Protein AF-A0A820FSY7-F1 (afdb_monomer_lite)

Radius of gyration: 20.5 Å; chains: 1; bounding box: 56×50×50 Å

Sequence (145 aa):
VATADDREKLYRNCVPQKKPSSCPLDPNHTHFILLDDKCGENDETWKQYGYPVRADLTIQLRAEIEQEARCSSHYRQNYKIPIIQILIEGGPSSLLTVVEAVMHETPVVVIEGTGRAANFIPQVYKALYGNQKTYVPPGDNNADL

pLDDT: mean 78.36, std 16.64, range [39.53, 97.19]

Foldseek 3Di:
DQDPVNVVVVVVVPCDPDNDPDDDDDPPDPDDDDDDPVDDPPDPCCVVCVPVSVLVVVLVVVLVVVVVQQVPDPPPDPHGDAAAAEAQADEPSVVVSVVSCVVVVHHYHQDDPNDHPSVVVVVVCCVVPVVDDDDDPPPDPPPPD

InterPro domains:
  IPR041491 TRPM, SLOG domain [PF18139] (17-132)
  IPR050927 Transient receptor potential cation channel M [PTHR13800] (14-127)

Structure (mmCIF, N/CA/C/O backbone):
data_AF-A0A820FSY7-F1
#
_entry.id   AF-A0A820FSY7-F1
#
loop_
_atom_site.group_PDB
_atom_site.id
_atom_site.type_symbol
_atom_site.label_atom_id
_atom_site.label_alt_id
_atom_site.label_comp_id
_atom_site.label_asym_id
_atom_site.label_entity_id
_atom_site.label_seq_id
_atom_site.pdbx_PDB_ins_code
_atom_site.Cartn_x
_atom_site.Cartn_y
_atom_site.Cartn_z
_atom_site.occupancy
_atom_site.B_iso_or_equiv
_atom_site.auth_seq_id
_atom_site.auth_comp_id
_atom_site.auth_asym_id
_atom_site.auth_atom_id
_atom_site.pdbx_PDB_model_num
ATOM 1 N N . VAL A 1 1 ? -9.356 -21.774 -26.913 1.00 52.25 1 VAL A N 1
ATOM 2 C CA . VAL A 1 1 ? -9.367 -21.105 -25.590 1.00 52.25 1 VAL A CA 1
ATOM 3 C C . VAL A 1 1 ? -8.438 -21.905 -24.695 1.00 52.25 1 VAL A C 1
ATOM 5 O O . VAL A 1 1 ? -8.662 -23.102 -24.588 1.00 52.25 1 VAL A O 1
ATOM 8 N N . ALA A 1 2 ? -7.360 -21.308 -24.180 1.00 52.88 2 ALA A N 1
ATOM 9 C CA . ALA A 1 2 ? -6.399 -22.028 -23.337 1.00 52.88 2 ALA A CA 1
ATOM 10 C C . ALA A 1 2 ? -7.076 -22.482 -22.037 1.00 52.88 2 ALA A C 1
ATOM 12 O O . ALA A 1 2 ? -7.809 -21.700 -21.425 1.00 52.88 2 ALA A O 1
ATOM 13 N N . THR A 1 3 ? -6.858 -23.734 -21.645 1.00 72.44 3 THR A N 1
ATOM 14 C CA . THR A 1 3 ? -7.430 -24.291 -20.417 1.00 72.44 3 THR A CA 1
ATOM 15 C C . THR A 1 3 ? -6.671 -23.770 -19.189 1.00 72.44 3 THR A C 1
ATOM 17 O O . THR A 1 3 ? -5.556 -23.258 -19.304 1.00 72.44 3 THR A O 1
ATOM 20 N N . ALA A 1 4 ? -7.269 -23.860 -17.997 1.00 65.06 4 ALA A N 1
ATOM 21 C CA . ALA A 1 4 ? -6.600 -23.465 -16.751 1.00 65.06 4 ALA A CA 1
ATOM 22 C C . ALA A 1 4 ? -5.266 -24.212 -16.544 1.00 65.06 4 ALA A C 1
ATOM 24 O O . ALA A 1 4 ? -4.292 -23.614 -16.094 1.00 65.06 4 ALA A O 1
ATOM 25 N N . ASP A 1 5 ? -5.204 -25.469 -16.984 1.00 69.81 5 ASP A N 1
ATOM 26 C CA . ASP A 1 5 ? -4.022 -26.329 -16.904 1.00 69.81 5 ASP A CA 1
ATOM 27 C C . ASP A 1 5 ? -2.916 -25.892 -17.893 1.00 69.81 5 ASP A C 1
ATOM 29 O O . ASP A 1 5 ? -1.724 -25.954 -17.585 1.00 69.81 5 ASP A O 1
ATOM 33 N N . ASP A 1 6 ? -3.297 -25.357 -19.062 1.00 68.69 6 ASP A N 1
ATOM 34 C CA . ASP A 1 6 ? -2.356 -24.759 -20.025 1.00 68.69 6 ASP A CA 1
ATOM 35 C C . ASP A 1 6 ? -1.746 -23.461 -19.485 1.00 68.69 6 ASP A C 1
ATOM 37 O O . ASP A 1 6 ? -0.558 -23.194 -19.675 1.00 68.69 6 ASP A O 1
ATOM 41 N N . ARG A 1 7 ? -2.551 -22.656 -18.779 1.00 65.94 7 ARG A N 1
ATOM 42 C CA . ARG A 1 7 ? -2.083 -21.429 -18.123 1.00 65.94 7 ARG A CA 1
ATOM 43 C C . ARG A 1 7 ? -1.137 -21.756 -16.976 1.00 65.94 7 ARG A C 1
ATOM 45 O O . ARG A 1 7 ? -0.066 -21.167 -16.901 1.00 65.94 7 ARG A O 1
ATOM 52 N N . GLU A 1 8 ? -1.482 -22.724 -16.131 1.00 62.62 8 GLU A N 1
ATOM 53 C CA . GLU A 1 8 ? -0.635 -23.146 -15.014 1.00 62.62 8 GLU A CA 1
ATOM 54 C C . GLU A 1 8 ? 0.717 -23.703 -15.488 1.00 62.62 8 GLU A C 1
ATOM 56 O O . GLU A 1 8 ? 1.759 -23.356 -14.929 1.00 62.62 8 GLU A O 1
ATOM 61 N N . LYS A 1 9 ? 0.736 -24.487 -16.574 1.00 59.41 9 LYS A N 1
ATOM 62 C CA . LYS A 1 9 ? 1.982 -24.959 -17.206 1.00 59.41 9 LYS A CA 1
ATOM 63 C C . LYS A 1 9 ? 2.814 -23.816 -17.785 1.00 59.41 9 LYS A C 1
ATOM 65 O O . LYS A 1 9 ? 4.038 -23.855 -17.671 1.00 59.41 9 LYS A O 1
ATOM 70 N N . LEU A 1 10 ? 2.180 -22.787 -18.353 1.00 57.19 10 LEU A N 1
ATOM 71 C CA . LEU A 1 10 ? 2.874 -21.578 -18.802 1.00 57.19 10 LEU A CA 1
ATOM 72 C C . LEU A 1 10 ? 3.537 -20.858 -17.615 1.00 57.19 10 LEU A C 1
ATOM 74 O O . LEU A 1 10 ? 4.732 -20.581 -17.665 1.00 57.19 10 LEU A O 1
ATOM 78 N N . TYR A 1 11 ? 2.803 -20.649 -16.515 1.00 56.31 11 TYR A N 1
ATOM 79 C CA . TYR A 1 11 ? 3.341 -20.032 -15.296 1.00 56.31 11 TYR A CA 1
ATOM 80 C C . TYR A 1 11 ? 4.505 -20.832 -14.703 1.00 56.31 11 TYR A C 1
ATOM 82 O O . TYR A 1 11 ? 5.518 -20.249 -14.324 1.00 56.31 11 TYR A O 1
ATOM 90 N N . ARG A 1 12 ? 4.397 -22.166 -14.663 1.00 55.84 12 ARG A N 1
ATOM 91 C CA . ARG A 1 12 ? 5.419 -23.049 -14.080 1.00 55.84 12 ARG A CA 1
ATOM 92 C C . ARG A 1 12 ? 6.696 -23.118 -14.929 1.00 55.84 12 ARG A C 1
ATOM 94 O O . ARG A 1 12 ? 7.788 -23.177 -14.373 1.00 55.84 12 ARG A O 1
ATOM 101 N N . ASN A 1 13 ? 6.573 -23.047 -16.256 1.00 56.72 13 ASN A N 1
ATOM 102 C CA . ASN A 1 13 ? 7.713 -23.034 -17.182 1.00 56.72 13 ASN A CA 1
ATOM 103 C C . ASN A 1 13 ? 8.400 -21.662 -17.282 1.00 56.72 13 ASN A C 1
ATOM 105 O O . ASN A 1 13 ? 9.548 -21.581 -17.713 1.00 56.72 13 ASN A O 1
ATOM 109 N N . CYS A 1 14 ? 7.722 -20.592 -16.862 1.00 52.31 14 CYS A N 1
ATOM 110 C CA . CYS A 1 14 ? 8.302 -19.259 -16.732 1.00 52.31 14 CYS A CA 1
ATOM 111 C C . CYS A 1 14 ? 9.054 -19.048 -15.409 1.00 52.31 14 CYS A C 1
ATOM 113 O O . CYS A 1 14 ? 9.625 -17.975 -15.223 1.00 52.31 14 CYS A O 1
ATOM 115 N N . VAL A 1 15 ? 9.086 -20.035 -14.501 1.00 49.69 15 VAL A N 1
ATOM 116 C CA . VAL A 1 15 ? 9.893 -19.957 -13.276 1.00 49.69 15 VAL A CA 1
ATOM 117 C C . VAL A 1 15 ? 11.360 -20.220 -13.636 1.00 49.69 15 VAL A C 1
ATOM 119 O O . VAL A 1 15 ? 11.704 -21.335 -14.038 1.00 49.69 15 VAL A O 1
ATOM 122 N N . PRO A 1 16 ? 12.256 -19.228 -13.511 1.00 48.16 16 PRO A N 1
ATOM 123 C CA . PRO A 1 16 ? 13.648 -19.401 -13.898 1.00 48.16 16 PRO A CA 1
ATOM 124 C C . PRO A 1 16 ? 14.334 -20.423 -12.979 1.00 48.16 16 PRO A C 1
ATOM 126 O O . PRO A 1 16 ? 14.291 -20.300 -11.758 1.00 48.16 16 PRO A O 1
ATOM 129 N N . GLN A 1 17 ? 15.010 -21.416 -13.569 1.00 55.59 17 GLN A N 1
ATOM 130 C CA . GLN A 1 17 ? 15.756 -22.480 -12.862 1.00 55.59 17 GLN A CA 1
ATOM 131 C C . GLN A 1 17 ? 16.907 -21.938 -11.984 1.00 55.59 17 GLN A C 1
ATOM 133 O O . GLN A 1 17 ? 17.450 -22.634 -11.129 1.00 55.59 17 GLN A O 1
ATOM 138 N N . LYS A 1 18 ? 17.280 -20.671 -12.189 1.00 52.06 18 LYS A N 1
ATOM 139 C CA . LYS A 1 18 ? 18.219 -19.892 -11.381 1.00 52.06 18 LYS A CA 1
ATOM 140 C C . LYS A 1 18 ? 17.438 -18.725 -10.796 1.00 52.06 18 LYS A C 1
ATOM 142 O O . LYS A 1 18 ? 16.764 -18.044 -11.561 1.00 52.06 18 LYS A O 1
ATOM 147 N N . LYS A 1 19 ? 17.537 -18.490 -9.479 1.00 45.09 19 LYS A N 1
ATOM 148 C CA . LYS A 1 19 ? 16.840 -17.392 -8.785 1.00 45.09 19 LYS A CA 1
ATOM 149 C C . LYS A 1 19 ? 17.018 -16.105 -9.606 1.00 45.09 19 LYS A C 1
ATOM 151 O O . LYS A 1 19 ? 18.161 -15.655 -9.733 1.00 45.09 19 LYS A O 1
ATOM 156 N N . PRO A 1 20 ? 15.959 -15.585 -10.246 1.00 49.28 20 PRO A N 1
ATOM 157 C CA . PRO A 1 20 ? 16.122 -14.460 -11.144 1.00 49.28 20 PRO A CA 1
ATOM 158 C C . PRO A 1 20 ? 16.597 -13.258 -10.331 1.00 49.28 20 PRO A C 1
ATOM 160 O O . PRO A 1 20 ? 16.149 -13.041 -9.204 1.00 49.28 20 PRO A O 1
ATOM 163 N N . SER A 1 21 ? 17.548 -12.507 -10.883 1.00 61.00 21 SER A N 1
ATOM 164 C CA . SER A 1 21 ? 18.072 -11.285 -10.263 1.00 61.00 21 SER A CA 1
ATOM 165 C C . SER A 1 21 ? 17.046 -10.148 -10.248 1.00 61.00 21 SER A C 1
ATOM 167 O O . SER A 1 21 ? 17.283 -9.126 -9.608 1.00 61.00 21 SER A O 1
ATOM 169 N N . SER A 1 22 ? 15.912 -10.317 -10.933 1.00 70.44 22 SER A N 1
ATOM 170 C CA . SER A 1 22 ? 14.849 -9.327 -11.063 1.00 70.44 22 SER A CA 1
ATOM 171 C C . SER A 1 22 ? 13.463 -9.976 -11.148 1.00 70.44 22 SER A C 1
ATOM 173 O O . SER A 1 22 ? 13.319 -11.164 -11.446 1.00 70.44 22 SER A O 1
ATOM 175 N N . CYS A 1 23 ? 12.431 -9.176 -10.885 1.00 79.00 23 CYS A N 1
ATOM 176 C CA . CYS A 1 23 ? 11.034 -9.553 -11.087 1.00 79.00 23 CYS A CA 1
ATOM 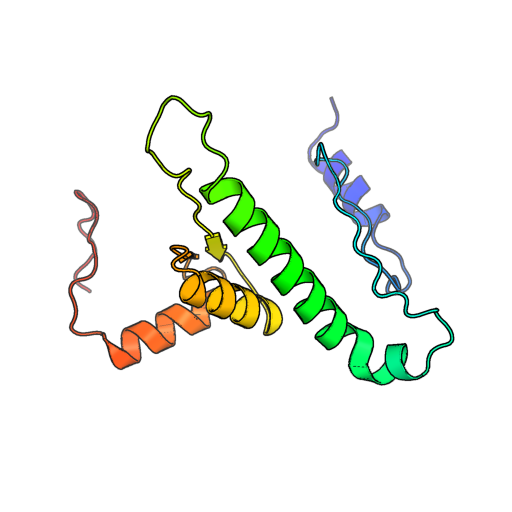177 C C . CYS A 1 23 ? 10.569 -9.049 -12.468 1.00 79.00 23 CYS A C 1
ATOM 179 O O . CYS A 1 23 ? 10.816 -7.881 -12.777 1.00 79.00 23 CYS A O 1
ATOM 181 N N . PRO A 1 24 ? 9.917 -9.880 -13.304 1.00 87.50 24 PRO A N 1
ATOM 182 C CA . PRO A 1 24 ? 9.374 -9.433 -14.587 1.00 87.50 24 PRO A CA 1
ATOM 183 C C . PRO A 1 24 ? 8.182 -8.480 -14.396 1.00 87.50 24 PRO A C 1
ATOM 185 O O . PRO A 1 24 ? 7.506 -8.520 -13.369 1.00 87.50 24 PRO A O 1
ATOM 188 N N . LEU A 1 25 ? 7.908 -7.650 -15.407 1.00 92.56 25 LEU A N 1
ATOM 189 C CA . LEU A 1 25 ? 6.697 -6.821 -15.461 1.00 92.56 25 LEU A CA 1
ATOM 190 C C . LEU A 1 25 ? 5.454 -7.699 -15.696 1.00 92.56 25 LEU A C 1
ATOM 192 O O . LEU A 1 25 ? 5.525 -8.683 -16.434 1.00 92.56 25 LEU A O 1
ATOM 196 N N . ASP A 1 26 ? 4.315 -7.335 -15.101 1.00 92.12 26 ASP A N 1
ATOM 197 C CA . ASP A 1 26 ? 3.051 -8.063 -15.283 1.00 92.12 26 ASP A CA 1
ATOM 198 C C . ASP A 1 26 ? 2.324 -7.593 -16.566 1.00 92.12 26 ASP A C 1
ATOM 200 O O . ASP A 1 26 ? 2.026 -6.402 -16.701 1.00 92.12 26 ASP A O 1
ATOM 204 N N . PRO A 1 27 ? 2.027 -8.506 -17.517 1.00 94.00 27 PRO A N 1
ATOM 205 C CA . PRO A 1 27 ? 1.407 -8.173 -18.802 1.00 94.00 27 PRO A CA 1
ATOM 206 C C . PRO A 1 27 ? -0.057 -7.718 -18.707 1.00 94.00 27 PRO A C 1
ATOM 208 O O . PRO A 1 27 ? -0.608 -7.273 -19.711 1.00 94.00 27 PRO A O 1
ATOM 211 N N . ASN A 1 28 ? -0.709 -7.845 -17.548 1.00 95.81 28 ASN A N 1
ATOM 212 C CA . ASN A 1 28 ? -2.112 -7.462 -17.376 1.00 95.81 28 ASN A CA 1
ATOM 213 C C . ASN A 1 28 ? -2.298 -5.974 -17.018 1.00 95.81 28 ASN A C 1
ATOM 215 O O . ASN A 1 28 ? -3.435 -5.507 -16.940 1.00 95.81 28 ASN A O 1
ATOM 219 N N . HIS A 1 29 ? -1.215 -5.214 -16.809 1.00 93.44 29 HIS A N 1
ATOM 220 C CA . HIS A 1 29 ? -1.287 -3.766 -16.596 1.00 93.44 29 HIS A CA 1
ATOM 221 C C . HIS A 1 29 ? -1.403 -2.985 -17.910 1.00 93.44 29 HIS A C 1
ATOM 223 O O . HIS A 1 29 ? -0.826 -3.347 -18.931 1.00 93.44 29 HIS A O 1
ATOM 229 N N . THR A 1 30 ? -2.118 -1.857 -17.868 1.00 97.19 30 THR A N 1
ATOM 230 C CA . THR A 1 30 ? -2.272 -0.943 -19.013 1.00 97.19 30 THR A CA 1
ATOM 231 C C . THR A 1 30 ? -1.212 0.158 -19.059 1.00 97.19 30 THR A C 1
ATOM 233 O O . THR A 1 30 ? -0.927 0.680 -20.131 1.00 97.19 30 THR A O 1
ATOM 236 N N . HIS A 1 31 ? -0.642 0.523 -17.907 1.00 95.38 31 HIS A N 1
ATOM 237 C CA . HIS A 1 31 ? 0.329 1.606 -17.754 1.00 95.38 31 HIS A CA 1
ATOM 238 C C . HIS A 1 31 ? 1.429 1.180 -16.780 1.00 95.38 31 HIS A C 1
ATOM 240 O O . HIS A 1 31 ? 1.159 0.470 -15.811 1.00 95.38 31 HIS A O 1
ATOM 246 N N . PHE A 1 32 ? 2.651 1.654 -17.020 1.00 95.38 32 PHE A N 1
ATOM 247 C CA . PHE A 1 32 ? 3.808 1.406 -16.165 1.00 95.38 32 PHE A CA 1
ATOM 248 C C . PHE A 1 32 ? 4.458 2.731 -15.774 1.00 95.38 32 PHE A C 1
ATOM 250 O O . PHE A 1 32 ? 4.671 3.594 -16.625 1.00 95.38 32 PHE A O 1
ATOM 257 N N . ILE A 1 33 ? 4.804 2.864 -14.495 1.00 93.12 33 ILE A N 1
ATOM 258 C CA . ILE A 1 33 ? 5.645 3.944 -13.976 1.00 93.12 33 ILE A CA 1
ATOM 259 C C . ILE A 1 33 ? 6.962 3.292 -13.567 1.00 93.12 33 ILE A C 1
ATOM 261 O O . ILE A 1 33 ? 6.989 2.468 -12.654 1.00 93.12 33 ILE A O 1
ATOM 265 N N . LEU A 1 34 ? 8.035 3.603 -14.294 1.00 90.81 34 LEU A N 1
ATOM 266 C CA . LEU A 1 34 ? 9.362 3.045 -14.051 1.00 90.81 34 LEU A CA 1
ATOM 267 C C . LEU A 1 34 ? 10.198 4.070 -13.294 1.00 90.81 34 LEU A C 1
ATOM 269 O O . LEU A 1 34 ? 10.435 5.171 -13.788 1.00 90.81 34 LEU A O 1
ATOM 273 N N . LEU A 1 35 ? 10.625 3.691 -12.096 1.00 85.62 35 LEU A N 1
ATOM 274 C CA . LEU A 1 35 ? 11.456 4.511 -11.233 1.00 85.62 35 LEU A CA 1
ATOM 275 C C . LEU A 1 35 ? 12.903 4.028 -11.328 1.00 85.62 35 LEU A C 1
ATOM 277 O O . LEU A 1 35 ? 13.193 2.863 -11.057 1.00 85.62 35 LEU A O 1
ATOM 281 N N . ASP A 1 36 ? 13.790 4.932 -11.728 1.00 83.94 36 ASP A N 1
ATOM 282 C CA . ASP A 1 36 ? 15.228 4.694 -11.777 1.00 83.94 36 ASP A CA 1
ATOM 283 C C . ASP A 1 36 ? 15.873 5.261 -10.505 1.00 83.94 36 ASP A C 1
ATOM 285 O O . ASP A 1 36 ? 15.787 6.463 -10.243 1.00 83.94 36 ASP A O 1
ATOM 289 N N . ASP A 1 37 ? 16.507 4.398 -9.709 1.00 75.50 37 ASP A N 1
ATOM 290 C CA . ASP A 1 37 ? 17.268 4.794 -8.519 1.00 75.50 37 ASP A CA 1
ATOM 291 C C . ASP A 1 37 ? 18.681 5.293 -8.867 1.00 75.50 37 ASP A C 1
ATOM 293 O O . ASP A 1 37 ? 19.428 5.704 -7.980 1.00 75.50 37 ASP A O 1
ATOM 297 N N . LYS A 1 38 ? 19.035 5.294 -10.163 1.00 68.94 38 LYS A N 1
ATOM 298 C CA . LYS A 1 38 ? 20.336 5.679 -10.726 1.00 68.94 38 LYS A CA 1
ATOM 299 C C . LYS A 1 38 ? 21.518 4.866 -10.188 1.00 68.94 38 LYS A C 1
ATOM 301 O O . LYS A 1 38 ? 22.667 5.200 -10.491 1.00 68.94 38 LYS A O 1
ATOM 306 N N . CYS A 1 39 ? 21.274 3.792 -9.435 1.00 62.50 39 CYS A N 1
ATOM 307 C CA . CYS A 1 39 ? 22.321 2.901 -8.955 1.00 62.50 39 CYS A CA 1
ATOM 308 C C . CYS A 1 39 ? 22.724 1.951 -10.087 1.00 62.50 39 CYS A C 1
ATOM 310 O O . CYS A 1 39 ? 21.990 1.031 -10.450 1.00 62.50 39 CYS A O 1
ATOM 312 N N . GLY A 1 40 ? 23.912 2.161 -10.655 1.00 58.88 40 GLY A N 1
ATOM 313 C CA . GLY A 1 40 ? 24.480 1.222 -11.623 1.00 58.88 40 GLY A CA 1
ATOM 314 C C . GLY A 1 40 ? 24.785 -0.136 -10.977 1.00 58.88 40 GLY A C 1
ATOM 315 O O . GLY A 1 40 ? 25.115 -0.203 -9.796 1.00 58.88 40 GLY A O 1
ATOM 316 N N . GLU A 1 41 ? 24.757 -1.223 -11.759 1.00 57.44 41 GLU A N 1
ATOM 317 C CA . GLU A 1 41 ? 25.068 -2.598 -11.299 1.00 57.44 41 GLU A CA 1
ATOM 318 C C . GLU A 1 41 ? 26.419 -2.737 -10.562 1.00 57.44 41 GLU A C 1
ATOM 320 O O . GLU A 1 41 ? 26.625 -3.690 -9.807 1.00 57.44 41 GLU A O 1
ATOM 325 N N . ASN A 1 42 ? 27.332 -1.785 -10.772 1.00 58.47 42 ASN A N 1
ATOM 326 C CA . ASN A 1 42 ? 28.681 -1.769 -10.210 1.00 58.47 42 ASN A CA 1
ATOM 327 C C . ASN A 1 42 ? 28.812 -0.959 -8.909 1.00 58.47 42 ASN A C 1
ATOM 329 O O . ASN A 1 42 ? 29.908 -0.892 -8.360 1.00 58.47 42 ASN A O 1
ATOM 333 N N . ASP A 1 43 ? 27.739 -0.333 -8.426 1.00 63.75 43 ASP A N 1
ATOM 334 C CA . ASP A 1 43 ? 27.769 0.450 -7.192 1.00 63.75 43 ASP A CA 1
ATOM 335 C C . ASP A 1 43 ? 27.771 -0.493 -5.975 1.00 63.75 43 ASP A C 1
ATOM 337 O O . ASP A 1 43 ? 26.885 -1.326 -5.812 1.00 63.75 43 ASP A O 1
ATOM 341 N N . GLU A 1 44 ? 28.771 -0.416 -5.098 1.00 60.41 44 GLU A N 1
ATOM 342 C CA . GLU A 1 44 ? 28.833 -1.257 -3.891 1.00 60.41 44 GLU A CA 1
ATOM 343 C C . GLU A 1 44 ? 27.662 -0.971 -2.933 1.00 60.41 44 GLU A C 1
ATOM 345 O O . GLU A 1 44 ? 27.197 -1.870 -2.223 1.00 60.41 44 GLU A O 1
ATOM 350 N N . THR A 1 45 ? 27.095 0.238 -3.012 1.00 56.06 45 THR A N 1
ATOM 351 C CA . THR A 1 45 ? 25.885 0.659 -2.293 1.00 56.06 45 THR A CA 1
ATOM 352 C C . THR A 1 45 ? 24.668 -0.189 -2.687 1.00 56.06 45 THR A C 1
ATOM 354 O O . THR A 1 45 ? 23.832 -0.515 -1.838 1.00 56.06 45 THR A O 1
ATOM 357 N N . TRP A 1 46 ? 24.616 -0.641 -3.950 1.00 57.41 46 TRP A N 1
ATOM 358 C CA . TRP A 1 46 ? 23.583 -1.528 -4.501 1.00 57.41 46 TRP A CA 1
ATOM 359 C C . TRP A 1 46 ? 23.488 -2.846 -3.723 1.00 57.41 46 TRP A C 1
ATOM 361 O O . TRP A 1 46 ? 22.402 -3.308 -3.368 1.00 57.41 46 TRP A O 1
ATOM 371 N N . LYS A 1 47 ? 24.647 -3.437 -3.411 1.00 55.97 47 LYS A N 1
ATOM 372 C CA . LYS A 1 47 ? 24.748 -4.747 -2.752 1.00 55.97 47 LYS A CA 1
ATOM 373 C C . LYS A 1 47 ? 24.402 -4.687 -1.266 1.00 55.97 47 LYS A C 1
ATOM 375 O O . LYS A 1 47 ? 23.971 -5.697 -0.715 1.00 55.97 47 LYS A O 1
ATOM 380 N N . GLN A 1 48 ? 24.593 -3.531 -0.629 1.00 55.06 48 GLN A N 1
ATOM 381 C CA . GLN A 1 48 ? 24.432 -3.375 0.816 1.00 55.06 48 GLN A CA 1
ATOM 382 C C . GLN A 1 48 ? 23.073 -2.777 1.218 1.00 55.06 48 GLN A C 1
ATOM 384 O O . GLN A 1 48 ? 22.502 -3.210 2.217 1.00 55.06 48 GLN A O 1
ATOM 389 N N . TYR A 1 49 ? 22.528 -1.831 0.442 1.00 57.88 49 TYR A N 1
ATOM 390 C CA . TYR A 1 49 ? 21.333 -1.058 0.823 1.00 57.88 49 TYR A CA 1
ATOM 391 C C . TYR A 1 49 ? 20.295 -0.885 -0.298 1.00 57.88 49 TYR A C 1
ATOM 393 O O . TYR A 1 49 ? 19.313 -0.166 -0.113 1.00 57.88 49 TYR A O 1
ATOM 401 N N . GLY A 1 50 ? 20.458 -1.558 -1.442 1.00 62.34 50 GLY A N 1
ATOM 402 C CA . GLY A 1 50 ? 19.614 -1.335 -2.621 1.00 62.34 50 GLY A CA 1
ATOM 403 C C . GLY A 1 50 ? 18.113 -1.560 -2.391 1.00 62.34 50 GLY A C 1
ATOM 404 O O . GLY A 1 50 ? 17.290 -0.818 -2.919 1.00 62.34 50 GLY A O 1
ATOM 405 N N . TYR A 1 51 ? 17.724 -2.544 -1.572 1.00 68.56 51 TYR A N 1
ATOM 406 C CA . TYR A 1 51 ? 16.303 -2.824 -1.320 1.00 68.56 51 TYR A CA 1
ATOM 407 C C . TYR A 1 51 ? 15.611 -1.769 -0.429 1.00 68.56 51 TYR A C 1
ATOM 409 O O . TYR A 1 51 ? 14.563 -1.273 -0.844 1.00 68.56 51 TYR A O 1
ATOM 417 N N . PRO A 1 52 ? 16.154 -1.384 0.749 1.00 66.81 52 PRO A N 1
ATOM 418 C CA . PRO A 1 52 ? 15.593 -0.292 1.549 1.00 66.81 52 PRO A CA 1
ATOM 419 C C . PRO A 1 52 ? 15.461 1.025 0.775 1.00 66.81 52 PRO A C 1
ATOM 421 O O . PRO A 1 52 ? 14.384 1.608 0.761 1.00 66.81 52 PRO A O 1
ATOM 424 N N . VAL A 1 53 ? 16.510 1.433 0.049 1.00 69.00 53 VAL A N 1
ATOM 425 C CA . VAL A 1 53 ? 16.504 2.690 -0.722 1.00 69.00 53 VAL A CA 1
ATOM 426 C C . VAL A 1 53 ? 15.429 2.673 -1.814 1.00 69.00 53 VAL A C 1
ATOM 428 O O . VAL A 1 53 ? 14.697 3.647 -1.982 1.00 69.00 53 VAL A O 1
ATOM 431 N N . ARG A 1 54 ? 15.265 1.548 -2.525 1.00 73.31 54 ARG A N 1
ATOM 432 C CA . ARG A 1 54 ? 14.193 1.384 -3.523 1.00 73.31 54 ARG A CA 1
ATOM 433 C C . ARG A 1 54 ? 12.806 1.427 -2.914 1.00 73.31 54 ARG A C 1
ATOM 435 O O . ARG A 1 54 ? 11.903 2.007 -3.516 1.00 73.31 54 ARG A O 1
ATOM 442 N N . ALA A 1 55 ? 12.629 0.786 -1.761 1.00 77.69 55 ALA A N 1
ATOM 443 C CA . ALA A 1 55 ? 11.357 0.808 -1.059 1.00 77.69 55 ALA A CA 1
ATOM 444 C C . ALA A 1 55 ? 10.984 2.250 -0.699 1.00 77.69 55 ALA A C 1
ATOM 446 O O . ALA A 1 55 ? 9.879 2.669 -1.025 1.00 77.69 55 ALA A O 1
ATOM 447 N N . ASP A 1 56 ? 11.919 3.017 -0.140 1.00 84.75 56 ASP A N 1
ATOM 448 C CA . ASP A 1 56 ? 11.680 4.406 0.257 1.00 84.75 56 ASP A CA 1
ATOM 449 C C . ASP A 1 56 ? 11.346 5.301 -0.944 1.00 84.75 56 ASP A C 1
ATOM 451 O O . ASP A 1 56 ? 10.323 5.985 -0.925 1.00 84.75 56 ASP A O 1
ATOM 455 N N . LEU A 1 57 ? 12.131 5.242 -2.028 1.00 87.00 57 LEU A N 1
ATOM 456 C CA . LEU A 1 57 ? 11.860 6.031 -3.239 1.00 87.00 57 LEU A CA 1
ATOM 457 C C . LEU A 1 57 ? 10.502 5.675 -3.870 1.00 87.00 57 LEU A C 1
ATOM 459 O O . LEU A 1 57 ? 9.760 6.553 -4.309 1.00 87.00 57 LEU A O 1
ATOM 463 N N . THR A 1 58 ? 10.155 4.384 -3.897 1.00 89.75 58 THR A N 1
ATOM 464 C CA . THR A 1 58 ? 8.871 3.919 -4.444 1.00 89.75 58 THR A CA 1
ATOM 465 C C . THR A 1 58 ? 7.700 4.389 -3.582 1.00 89.75 58 THR A C 1
ATOM 467 O O . THR A 1 58 ? 6.673 4.807 -4.114 1.00 89.75 58 THR A O 1
ATOM 470 N N . ILE A 1 59 ? 7.848 4.332 -2.255 1.00 93.06 59 ILE A N 1
ATOM 471 C CA . ILE A 1 59 ? 6.833 4.789 -1.300 1.00 93.06 59 ILE A CA 1
ATOM 472 C C . ILE A 1 59 ? 6.599 6.295 -1.451 1.00 93.06 59 ILE A C 1
ATOM 474 O O . ILE A 1 59 ? 5.444 6.706 -1.555 1.00 93.06 59 ILE A O 1
ATOM 478 N N . GLN A 1 60 ? 7.672 7.089 -1.535 1.00 92.06 60 GLN A N 1
ATOM 479 C CA . GLN A 1 60 ? 7.600 8.543 -1.710 1.00 92.06 60 GLN A CA 1
ATOM 480 C C . GLN A 1 60 ? 6.906 8.922 -3.021 1.00 92.06 60 GLN A C 1
ATOM 482 O O . GLN A 1 60 ? 5.911 9.644 -2.999 1.00 92.06 60 GLN A O 1
ATOM 487 N N . LEU A 1 61 ? 7.356 8.367 -4.154 1.00 94.25 61 LEU A N 1
ATOM 488 C CA . LEU A 1 61 ? 6.754 8.662 -5.457 1.00 94.25 61 LEU A CA 1
ATOM 489 C C . LEU A 1 61 ? 5.266 8.293 -5.491 1.00 94.25 61 LEU A C 1
ATOM 491 O O . LEU A 1 61 ? 4.442 9.050 -6.002 1.00 94.25 61 LEU A O 1
ATOM 495 N N . ARG A 1 62 ? 4.906 7.127 -4.939 1.00 95.31 62 ARG A N 1
ATOM 496 C CA . ARG A 1 62 ? 3.505 6.710 -4.836 1.00 95.31 62 ARG A CA 1
ATOM 497 C C . ARG A 1 62 ? 2.694 7.735 -4.038 1.00 95.31 62 ARG A C 1
ATOM 499 O O . ARG A 1 62 ? 1.622 8.125 -4.494 1.00 95.31 62 ARG A O 1
ATOM 506 N N . ALA A 1 63 ? 3.184 8.145 -2.868 1.00 94.25 63 ALA A N 1
ATOM 507 C CA . ALA A 1 63 ? 2.485 9.089 -2.002 1.00 94.25 63 ALA A CA 1
ATOM 508 C C . ALA A 1 63 ? 2.272 10.447 -2.692 1.00 94.25 63 ALA A C 1
ATOM 510 O O . ALA A 1 63 ? 1.173 10.994 -2.631 1.00 94.25 63 ALA A O 1
ATOM 511 N N . GLU A 1 64 ? 3.275 10.954 -3.412 1.00 93.94 64 GLU A N 1
ATOM 512 C CA . GLU A 1 64 ? 3.168 12.199 -4.184 1.00 93.94 64 GLU A CA 1
ATOM 513 C C . GLU A 1 64 ? 2.107 12.109 -5.287 1.00 93.94 64 GLU A C 1
ATOM 515 O O . GLU A 1 64 ? 1.256 12.992 -5.400 1.00 93.94 64 GLU A O 1
ATOM 520 N N . ILE A 1 65 ? 2.101 11.017 -6.059 1.00 94.31 65 ILE A N 1
ATOM 521 C CA . ILE A 1 65 ? 1.093 10.789 -7.105 1.00 94.31 65 ILE A CA 1
ATOM 522 C C . ILE A 1 65 ? -0.312 10.723 -6.500 1.00 94.31 65 ILE A C 1
ATOM 524 O O . ILE A 1 65 ? -1.254 11.290 -7.056 1.00 94.31 65 ILE A O 1
ATOM 528 N N . GLU A 1 66 ? -0.474 10.050 -5.360 1.00 94.06 66 GLU A N 1
ATOM 529 C CA . GLU A 1 66 ? -1.756 9.985 -4.657 1.00 94.06 66 GLU A CA 1
ATOM 530 C C . GLU A 1 66 ? -2.213 11.370 -4.185 1.00 94.06 66 GLU A C 1
ATOM 532 O O . GLU A 1 66 ? -3.383 11.717 -4.349 1.00 94.06 66 GLU A O 1
ATOM 537 N N . GLN A 1 67 ? -1.313 12.199 -3.653 1.00 91.38 67 GLN A N 1
ATOM 538 C CA . GLN A 1 67 ? -1.662 13.563 -3.248 1.00 91.38 67 GLN A CA 1
ATOM 539 C C . GLN A 1 67 ? -2.053 14.449 -4.431 1.00 91.38 67 GLN A C 1
ATOM 541 O O . GLN A 1 67 ? -3.057 15.163 -4.361 1.00 91.38 67 GLN A O 1
ATOM 546 N N . GLU A 1 68 ? -1.320 14.365 -5.539 1.00 90.94 68 GLU A N 1
ATOM 547 C CA . GLU A 1 68 ? -1.655 15.115 -6.749 1.00 90.94 68 GLU A CA 1
ATOM 548 C C . GLU A 1 68 ? -3.012 14.671 -7.315 1.00 90.94 68 GLU A C 1
ATOM 550 O O . GLU A 1 68 ? -3.857 15.497 -7.669 1.00 90.94 68 GLU A O 1
ATOM 555 N N . ALA A 1 69 ? -3.282 13.362 -7.318 1.00 88.69 69 ALA A N 1
ATOM 556 C CA . ALA A 1 69 ? -4.562 12.812 -7.747 1.00 88.69 69 ALA A CA 1
ATOM 557 C C . ALA A 1 69 ? -5.726 13.270 -6.852 1.00 88.69 69 ALA A C 1
ATOM 559 O O . ALA A 1 69 ? -6.795 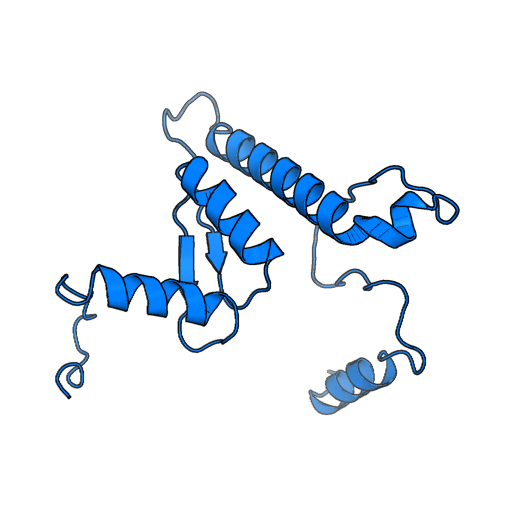13.595 -7.369 1.00 88.69 69 ALA A O 1
ATOM 560 N N . ARG A 1 70 ? -5.537 13.372 -5.527 1.00 87.44 70 ARG A N 1
ATOM 561 C CA . ARG A 1 70 ? -6.562 13.912 -4.604 1.00 87.44 70 ARG A CA 1
ATOM 562 C C . ARG A 1 70 ? -6.970 15.336 -4.950 1.00 87.44 70 ARG A C 1
ATOM 564 O O . ARG A 1 70 ? -8.148 15.680 -4.817 1.00 87.44 70 ARG A O 1
ATOM 571 N N . CYS A 1 71 ? -5.995 16.150 -5.346 1.00 82.75 71 CYS A N 1
ATOM 572 C CA . CYS A 1 71 ? -6.161 17.565 -5.664 1.00 82.75 71 CYS A CA 1
ATOM 573 C C . CYS A 1 71 ? -6.566 17.809 -7.126 1.00 82.75 71 CYS A C 1
ATOM 575 O O . CYS A 1 71 ? -7.073 18.884 -7.443 1.00 82.75 71 CYS A O 1
ATOM 577 N N . SER A 1 72 ? -6.410 16.808 -7.997 1.00 74.88 72 SER A N 1
ATOM 578 C CA . SER A 1 72 ? -6.777 16.846 -9.414 1.00 74.88 72 SER A CA 1
ATOM 579 C C . SER A 1 72 ? -8.293 16.741 -9.636 1.00 74.88 72 SER A C 1
ATOM 581 O O . SER A 1 72 ? -8.777 15.865 -10.352 1.00 74.88 72 SER A O 1
ATOM 583 N N . SER A 1 73 ? -9.085 17.640 -9.051 1.00 65.75 73 SER A N 1
ATOM 584 C CA . SER A 1 73 ? -10.473 17.839 -9.469 1.00 65.75 73 SER A CA 1
ATOM 585 C C . SER A 1 73 ? -10.563 18.962 -10.500 1.00 65.75 73 SER A C 1
ATOM 587 O O . SER A 1 73 ? -9.955 20.025 -10.382 1.00 65.75 73 SER A O 1
ATOM 589 N N . HIS A 1 74 ? -11.313 18.716 -11.578 1.00 60.41 74 HIS A N 1
ATOM 590 C CA . HIS A 1 74 ? -11.596 19.750 -12.567 1.00 60.41 74 HIS A CA 1
ATOM 591 C C . HIS A 1 74 ? -12.270 20.947 -11.883 1.00 60.41 74 HIS A C 1
ATOM 593 O O . HIS A 1 74 ? -13.246 20.764 -11.157 1.00 60.41 74 HIS A O 1
ATOM 599 N N . TYR A 1 75 ? -11.765 22.146 -12.205 1.00 52.47 75 TYR A N 1
ATOM 600 C CA . TYR A 1 75 ? -12.082 23.531 -11.790 1.00 52.47 75 TYR A CA 1
ATOM 601 C C . TYR A 1 75 ? -13.534 23.891 -11.379 1.00 52.47 75 TYR A C 1
ATOM 603 O O . TYR A 1 75 ? -13.788 24.985 -10.887 1.00 52.47 75 TYR A O 1
ATOM 611 N N . ARG A 1 76 ? -14.522 23.019 -11.590 1.00 55.69 76 ARG A N 1
ATOM 612 C CA . ARG A 1 76 ? -15.955 23.275 -11.391 1.00 55.69 76 ARG A CA 1
ATOM 613 C C . ARG A 1 76 ? -16.591 22.547 -10.206 1.00 55.69 76 ARG A C 1
ATOM 615 O O . ARG A 1 76 ? -17.769 22.768 -9.949 1.00 55.69 76 ARG A O 1
ATOM 622 N N . GLN A 1 77 ? -15.868 21.670 -9.516 1.00 58.34 77 GLN A N 1
ATOM 623 C CA . GLN A 1 77 ? -16.416 20.832 -8.449 1.00 58.34 77 GLN A CA 1
ATOM 624 C C . GLN A 1 77 ? -15.434 20.871 -7.272 1.00 58.34 77 GLN A C 1
ATOM 626 O O . GLN A 1 77 ? -14.369 20.274 -7.351 1.00 58.34 77 GLN A O 1
ATOM 631 N N . ASN A 1 78 ? -15.767 21.582 -6.189 1.00 68.88 78 ASN A N 1
ATOM 632 C CA . ASN A 1 78 ? -14.927 21.758 -4.985 1.00 68.88 78 ASN A CA 1
ATOM 633 C C . ASN A 1 78 ? -14.737 20.460 -4.159 1.00 68.88 78 ASN A C 1
ATOM 635 O O . ASN A 1 78 ? -14.610 20.506 -2.936 1.00 68.88 78 ASN A O 1
ATOM 639 N N . TYR A 1 79 ? -14.764 19.292 -4.798 1.00 73.50 79 TYR A N 1
ATOM 640 C CA . TYR A 1 79 ? -14.625 17.989 -4.161 1.00 73.50 79 TYR A CA 1
ATOM 641 C C . TYR A 1 79 ? -13.242 17.413 -4.460 1.00 73.50 79 TYR A C 1
ATOM 643 O O . TYR A 1 79 ? -12.742 17.533 -5.578 1.00 73.50 79 TYR A O 1
ATOM 651 N N . LYS A 1 80 ? -12.626 16.788 -3.453 1.00 82.56 80 LYS A N 1
ATOM 652 C CA . LYS A 1 80 ? -11.379 16.026 -3.601 1.00 82.56 80 LYS A CA 1
ATOM 653 C C . LYS A 1 80 ? -11.690 14.622 -4.110 1.00 82.56 80 LYS A C 1
ATOM 655 O O . L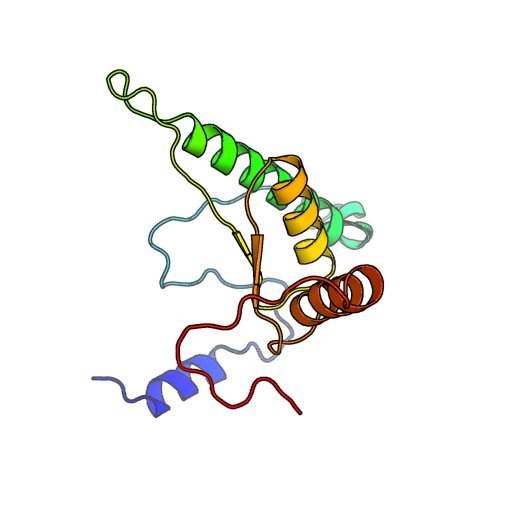YS A 1 80 ? -12.731 14.061 -3.763 1.00 82.56 80 LYS A O 1
ATOM 660 N N . ILE A 1 81 ? -10.779 14.040 -4.885 1.00 89.06 81 ILE A N 1
ATOM 661 C CA . ILE A 1 81 ? -10.888 12.635 -5.292 1.00 89.06 81 ILE A CA 1
ATOM 662 C C . ILE A 1 81 ? -10.549 11.756 -4.075 1.00 89.06 81 ILE A C 1
ATOM 664 O O . ILE A 1 81 ? -9.459 11.903 -3.517 1.00 89.06 81 ILE A O 1
ATOM 668 N N . PRO A 1 82 ? -11.449 10.863 -3.618 1.00 90.88 82 PRO A N 1
ATOM 669 C CA . PRO A 1 82 ? -11.146 9.969 -2.510 1.00 90.88 82 PRO A CA 1
ATOM 670 C C . PRO A 1 82 ? -10.157 8.889 -2.958 1.00 90.88 82 PRO A C 1
ATOM 672 O O . PRO A 1 82 ? -10.316 8.283 -4.015 1.00 90.88 82 PRO A O 1
ATOM 675 N N . ILE A 1 83 ? -9.158 8.619 -2.122 1.00 93.81 83 ILE A N 1
ATOM 676 C CA . ILE A 1 83 ? -8.163 7.566 -2.341 1.00 93.81 83 I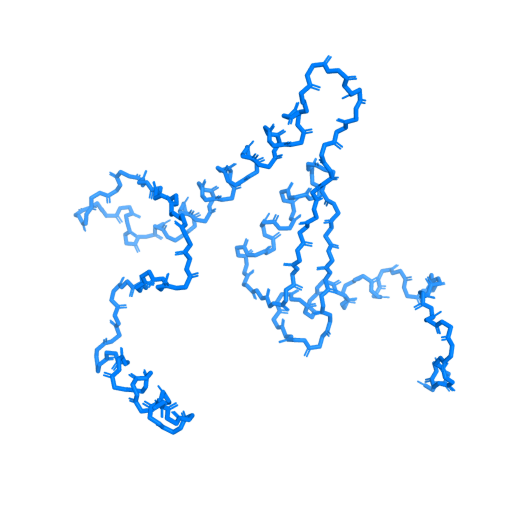LE A CA 1
ATOM 677 C C . ILE A 1 83 ? -8.130 6.686 -1.101 1.00 93.81 83 ILE A C 1
ATOM 679 O O . ILE A 1 83 ? -8.078 7.205 0.013 1.00 93.81 83 ILE A O 1
ATOM 683 N N . ILE A 1 84 ? -8.127 5.373 -1.313 1.00 96.50 84 ILE A N 1
ATOM 684 C CA . ILE A 1 84 ? -7.995 4.352 -0.272 1.00 96.50 84 ILE A CA 1
ATOM 685 C C . ILE A 1 84 ? -6.832 3.421 -0.615 1.00 96.50 84 ILE A C 1
ATOM 687 O O . ILE A 1 84 ? -6.572 3.161 -1.790 1.00 96.50 84 ILE A O 1
ATOM 691 N N . GLN A 1 85 ? -6.166 2.882 0.402 1.00 96.62 85 GLN A N 1
ATOM 692 C CA . GLN A 1 85 ? -5.164 1.828 0.242 1.00 96.62 85 GLN A CA 1
ATOM 693 C C . GLN A 1 85 ? -5.703 0.510 0.801 1.00 96.62 85 GLN A C 1
ATOM 695 O O . GLN A 1 85 ? -6.357 0.496 1.840 1.00 96.62 85 GLN A O 1
ATOM 700 N N . ILE A 1 86 ? -5.398 -0.607 0.139 1.00 97.19 86 ILE A N 1
ATOM 701 C CA . ILE A 1 86 ? -5.772 -1.949 0.598 1.00 97.19 86 ILE A CA 1
ATOM 702 C C . ILE A 1 86 ? -4.498 -2.735 0.911 1.00 97.19 86 ILE A C 1
ATOM 704 O O . ILE A 1 86 ? -3.626 -2.881 0.054 1.00 97.19 86 ILE A O 1
ATOM 708 N N . LEU A 1 87 ? -4.393 -3.248 2.136 1.00 97.00 87 LEU A N 1
ATOM 709 C CA . LEU A 1 87 ? -3.331 -4.146 2.572 1.00 97.00 87 LEU A CA 1
ATOM 710 C C . LEU A 1 87 ? -3.877 -5.576 2.631 1.00 97.00 87 LEU A C 1
ATOM 712 O O . LEU A 1 87 ? -4.697 -5.892 3.492 1.00 97.00 87 LEU A O 1
ATOM 716 N N . ILE A 1 88 ? -3.403 -6.427 1.719 1.00 95.81 88 ILE A N 1
ATOM 717 C CA . ILE A 1 88 ? -3.765 -7.849 1.668 1.00 95.81 88 ILE A CA 1
ATOM 718 C C . ILE A 1 88 ? -2.705 -8.672 2.377 1.00 95.81 88 ILE A C 1
ATOM 720 O O . ILE A 1 88 ? -3.006 -9.257 3.385 1.00 95.81 88 ILE A O 1
ATOM 724 N N . GLU A 1 89 ? -1.462 -8.699 1.917 1.00 95.12 89 GLU A N 1
ATOM 725 C CA . GLU A 1 89 ? -0.323 -9.289 2.634 1.00 95.12 89 GLU A CA 1
ATOM 726 C C . GLU A 1 89 ? 0.718 -8.187 2.882 1.00 95.12 89 GLU A C 1
ATOM 728 O O . GLU A 1 89 ? 0.454 -7.006 2.663 1.00 95.12 89 GLU A O 1
ATOM 733 N N . GLY A 1 90 ? 1.933 -8.536 3.301 1.00 91.69 90 GLY A N 1
ATOM 734 C CA . GLY A 1 90 ? 3.036 -7.593 3.173 1.00 91.69 90 GLY A CA 1
ATOM 735 C C . GLY A 1 90 ? 4.306 -7.997 3.892 1.00 91.69 90 GLY A C 1
ATOM 736 O O . GLY A 1 90 ? 4.329 -8.920 4.705 1.00 91.69 90 GLY A O 1
ATOM 737 N N . GLY A 1 91 ? 5.376 -7.274 3.586 1.00 90.69 91 GLY A N 1
ATOM 738 C CA . GLY A 1 91 ? 6.627 -7.301 4.339 1.00 90.69 91 GLY A CA 1
ATOM 739 C C . GLY A 1 91 ? 6.860 -5.990 5.097 1.00 90.69 91 GLY A C 1
ATOM 740 O O . GLY A 1 91 ? 5.973 -5.137 5.136 1.00 90.69 91 GLY A O 1
ATOM 741 N N . PRO A 1 92 ? 8.066 -5.786 5.650 1.00 90.06 92 PRO A N 1
ATOM 742 C CA . PRO A 1 92 ? 8.432 -4.539 6.324 1.00 90.06 92 PRO A CA 1
ATOM 743 C C . PRO A 1 92 ? 8.188 -3.282 5.470 1.00 90.06 92 PRO A C 1
ATOM 745 O O . PRO A 1 92 ? 7.626 -2.310 5.961 1.00 90.06 92 PRO A O 1
ATOM 748 N N . SER A 1 93 ? 8.496 -3.323 4.168 1.00 88.88 93 SER A N 1
ATOM 749 C CA . SER A 1 93 ? 8.231 -2.203 3.247 1.00 88.88 93 SER A CA 1
ATOM 750 C C . SER A 1 93 ? 6.737 -1.882 3.104 1.00 88.88 93 SER A C 1
ATOM 752 O O . SER A 1 93 ? 6.361 -0.723 2.960 1.00 88.88 93 SER A O 1
ATOM 754 N N . SER A 1 94 ? 5.863 -2.890 3.188 1.00 93.62 94 SER A N 1
ATOM 755 C CA . SER A 1 94 ? 4.410 -2.684 3.153 1.00 93.62 94 SER A CA 1
ATOM 756 C C . SER A 1 94 ? 3.923 -1.946 4.400 1.00 93.62 94 SER A C 1
ATOM 758 O O . SER A 1 94 ? 3.033 -1.110 4.294 1.00 93.62 94 SER A O 1
ATOM 760 N N . LEU A 1 95 ? 4.530 -2.199 5.566 1.00 93.75 95 LEU A N 1
ATOM 761 C CA . LEU A 1 95 ? 4.232 -1.446 6.789 1.00 93.75 95 LEU A CA 1
ATOM 762 C C . LEU A 1 95 ? 4.649 0.022 6.653 1.00 93.75 95 LEU A C 1
ATOM 764 O O . LEU A 1 95 ? 3.860 0.895 6.995 1.00 93.75 95 LEU A O 1
ATOM 768 N N . LEU A 1 96 ? 5.832 0.299 6.091 1.00 94.31 96 LEU A N 1
ATOM 769 C CA . LEU A 1 96 ? 6.265 1.673 5.790 1.00 94.31 96 LEU A CA 1
ATOM 770 C C . LEU A 1 96 ? 5.285 2.376 4.841 1.00 94.31 96 LEU A C 1
ATOM 772 O O . LEU A 1 96 ? 4.896 3.512 5.080 1.00 94.31 96 LEU A O 1
ATOM 776 N N . THR A 1 97 ? 4.805 1.658 3.823 1.00 95.19 97 THR A N 1
ATOM 777 C CA . THR A 1 97 ? 3.796 2.163 2.878 1.00 95.19 97 THR A CA 1
ATOM 778 C C . THR A 1 97 ? 2.484 2.531 3.583 1.00 95.19 97 THR A C 1
ATOM 780 O O . THR A 1 97 ? 1.853 3.526 3.240 1.00 95.19 97 THR A O 1
ATOM 783 N N . VAL A 1 98 ? 2.056 1.729 4.566 1.00 96.12 98 VAL A N 1
ATOM 784 C CA . VAL A 1 98 ? 0.863 2.003 5.384 1.00 96.12 98 VAL A CA 1
ATOM 785 C C . VAL A 1 98 ? 1.075 3.210 6.292 1.00 96.12 98 VAL A C 1
ATOM 787 O O . VAL A 1 98 ? 0.182 4.045 6.387 1.00 96.12 98 VAL A O 1
ATOM 790 N N . VAL A 1 99 ? 2.240 3.321 6.939 1.00 95.38 99 VAL A N 1
ATOM 791 C CA . VAL A 1 99 ? 2.582 4.484 7.773 1.00 95.38 99 VAL A CA 1
ATOM 792 C C . VAL A 1 99 ? 2.530 5.762 6.943 1.00 95.38 99 VAL A C 1
ATOM 794 O O . VAL A 1 99 ? 1.853 6.704 7.345 1.00 95.38 99 VAL A O 1
ATOM 797 N N . GLU A 1 100 ? 3.158 5.759 5.766 1.00 96.19 100 GLU A N 1
ATOM 798 C CA . GLU A 1 100 ? 3.136 6.893 4.839 1.00 96.19 100 GLU A CA 1
ATOM 799 C C . GLU A 1 100 ? 1.695 7.271 4.472 1.00 96.19 100 GLU A C 1
ATOM 801 O O . GLU A 1 100 ? 1.282 8.419 4.601 1.00 96.19 100 GLU A O 1
ATOM 806 N N . ALA A 1 101 ? 0.873 6.289 4.104 1.00 96.06 101 ALA A N 1
ATOM 807 C CA . ALA A 1 101 ? -0.519 6.526 3.750 1.00 96.06 101 ALA A CA 1
ATOM 808 C C . ALA A 1 101 ? -1.329 7.149 4.899 1.00 96.06 101 ALA A C 1
ATOM 810 O O . ALA A 1 101 ? -2.064 8.110 4.668 1.00 96.06 101 ALA A O 1
ATOM 811 N N . VAL A 1 102 ? -1.162 6.654 6.129 1.00 95.38 102 VAL A N 1
ATOM 812 C CA . VAL A 1 102 ? -1.838 7.194 7.321 1.00 95.38 102 VAL A CA 1
ATOM 813 C C . VAL A 1 102 ? -1.362 8.613 7.645 1.00 95.38 102 VAL A C 1
ATOM 815 O O . VAL A 1 102 ? -2.195 9.458 7.965 1.00 95.38 102 VAL A O 1
ATOM 818 N N . MET A 1 103 ? -0.061 8.904 7.517 1.00 95.62 103 MET A N 1
ATOM 819 C CA . MET A 1 103 ? 0.480 10.267 7.672 1.00 95.62 103 MET A CA 1
ATOM 820 C C . MET A 1 103 ? -0.135 11.252 6.671 1.00 95.62 103 MET A C 1
ATOM 822 O O . MET A 1 103 ? -0.318 12.425 6.982 1.00 95.62 103 MET A O 1
ATOM 826 N N . HIS A 1 104 ? -0.506 10.749 5.496 1.00 93.69 104 HIS A N 1
ATOM 827 C CA . HIS A 1 104 ? -1.159 11.478 4.411 1.00 93.69 104 HIS A CA 1
ATOM 828 C C . HIS A 1 104 ? -2.694 11.467 4.468 1.00 93.69 104 HIS A C 1
ATOM 830 O O . HIS A 1 104 ? -3.344 11.773 3.467 1.00 93.69 104 HIS A O 1
ATOM 836 N N . GLU A 1 105 ? -3.279 11.083 5.607 1.00 92.69 105 GLU A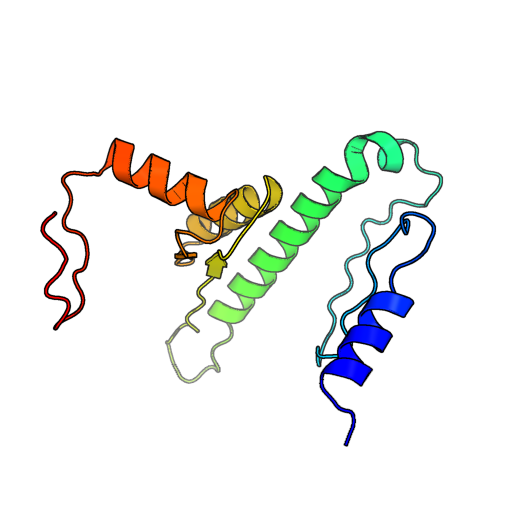 N 1
ATOM 837 C CA . GLU A 1 105 ? -4.732 10.966 5.820 1.00 92.69 105 GLU A CA 1
ATOM 838 C C . GLU A 1 105 ? -5.433 10.024 4.819 1.00 92.69 105 GLU A C 1
ATOM 840 O O . GLU A 1 105 ? -6.627 10.142 4.538 1.00 92.69 105 GLU A O 1
ATOM 845 N N . THR A 1 106 ? -4.697 9.054 4.276 1.00 95.25 106 THR A N 1
ATOM 846 C CA . THR A 1 106 ? -5.228 8.014 3.391 1.00 95.25 106 THR A CA 1
ATOM 847 C C . THR A 1 106 ? -5.826 6.890 4.230 1.00 95.25 106 THR A C 1
ATOM 849 O O . THR A 1 106 ? -5.087 6.231 4.966 1.00 95.25 106 THR A O 1
ATOM 852 N N . PRO A 1 107 ? -7.129 6.585 4.110 1.00 95.94 107 PRO A N 1
ATOM 853 C CA . PRO A 1 107 ? -7.699 5.424 4.777 1.00 95.94 107 PRO A CA 1
ATOM 854 C C . PRO A 1 107 ? -7.065 4.129 4.257 1.00 95.94 107 PRO A C 1
ATOM 856 O O . PRO A 1 107 ? -6.962 3.917 3.044 1.00 95.94 107 PRO A O 1
ATOM 859 N N . VAL A 1 108 ? -6.676 3.249 5.182 1.00 96.50 108 VAL A N 1
ATOM 860 C CA . VAL A 1 108 ? -6.104 1.935 4.870 1.00 96.50 108 VAL A CA 1
ATOM 861 C C . VAL A 1 108 ? -7.070 0.843 5.311 1.00 96.50 108 VAL A C 1
ATOM 863 O O . VAL A 1 108 ? -7.413 0.736 6.486 1.00 96.50 108 VAL A O 1
ATOM 866 N N . VAL A 1 109 ? -7.486 0.009 4.364 1.00 96.44 109 VAL A N 1
ATOM 867 C CA . VAL A 1 109 ? -8.261 -1.205 4.617 1.00 96.44 109 VAL A CA 1
ATOM 868 C C . VAL A 1 109 ? -7.286 -2.364 4.768 1.00 96.44 109 VAL A C 1
ATOM 870 O O . VAL A 1 109 ? -6.561 -2.689 3.831 1.00 96.44 109 VAL A O 1
ATOM 873 N N . VAL A 1 110 ? -7.264 -2.991 5.940 1.00 95.69 110 VAL A N 1
ATOM 874 C CA . VAL A 1 110 ? -6.428 -4.167 6.208 1.00 95.69 110 VAL A CA 1
ATOM 875 C C . VAL A 1 110 ? -7.295 -5.417 6.171 1.00 95.69 110 VAL A C 1
ATOM 877 O O . VAL A 1 110 ? -8.305 -5.486 6.869 1.00 95.69 110 VAL A O 1
ATOM 880 N N . ILE A 1 111 ? -6.898 -6.402 5.366 1.00 94.88 111 ILE A N 1
ATOM 881 C CA . ILE A 1 111 ? -7.584 -7.692 5.282 1.00 94.88 111 ILE A CA 1
ATOM 882 C C . ILE A 1 111 ? -6.889 -8.671 6.227 1.00 94.88 111 ILE A C 1
ATOM 884 O O . ILE A 1 111 ? -5.808 -9.163 5.929 1.00 94.88 111 ILE A O 1
ATOM 888 N N . GLU A 1 112 ? -7.496 -8.938 7.379 1.00 92.31 112 GLU A N 1
ATOM 889 C CA . GLU A 1 112 ? -6.986 -9.921 8.338 1.00 92.31 112 GLU A CA 1
ATOM 890 C C . GLU A 1 112 ? -7.173 -11.362 7.822 1.00 92.31 112 GLU A C 1
ATOM 892 O O . GLU A 1 112 ? -8.156 -11.675 7.155 1.00 92.31 112 GLU A O 1
ATOM 897 N N . GLY A 1 113 ? -6.245 -12.260 8.166 1.00 90.81 113 GLY A N 1
ATOM 898 C CA . GLY A 1 113 ? -6.310 -13.696 7.856 1.00 90.81 113 GLY A CA 1
ATOM 899 C C . GLY A 1 113 ? -5.489 -14.114 6.634 1.00 90.81 113 GLY A C 1
ATOM 900 O O . GLY A 1 113 ? -5.264 -15.299 6.413 1.00 90.81 113 GLY A O 1
ATOM 901 N N . THR A 1 114 ? -4.977 -13.148 5.885 1.00 92.88 114 THR A N 1
ATOM 902 C CA . THR A 1 114 ? -4.113 -13.309 4.705 1.00 92.88 114 THR A CA 1
ATOM 903 C C . THR A 1 114 ? -2.638 -13.533 5.057 1.00 92.88 114 THR A C 1
ATOM 905 O O . THR A 1 114 ? -1.894 -14.075 4.249 1.00 92.88 114 THR A O 1
ATOM 908 N N . GLY A 1 115 ? -2.201 -13.159 6.266 1.00 91.62 115 GLY A N 1
ATOM 909 C CA . GLY A 1 115 ? -0.854 -13.424 6.775 1.00 91.62 115 GLY A CA 1
ATOM 910 C C . GLY A 1 115 ? 0.112 -12.231 6.770 1.00 91.62 115 GLY A C 1
ATOM 911 O O . GLY A 1 115 ? -0.185 -11.115 6.343 1.00 91.62 115 GLY A O 1
ATOM 912 N N . ARG A 1 116 ? 1.321 -12.483 7.294 1.00 93.75 116 ARG A N 1
ATOM 913 C CA . ARG A 1 116 ? 2.454 -11.536 7.375 1.00 93.75 116 ARG A CA 1
ATOM 914 C C . ARG A 1 116 ? 2.049 -10.169 7.965 1.00 93.75 116 ARG A C 1
ATOM 916 O O . ARG A 1 116 ? 1.433 -10.130 9.029 1.00 93.75 116 ARG A O 1
ATOM 923 N N . ALA A 1 117 ? 2.400 -9.053 7.313 1.00 93.12 117 ALA A N 1
ATOM 924 C CA . ALA A 1 117 ? 2.106 -7.700 7.798 1.00 93.12 117 ALA A CA 1
ATOM 925 C C . ALA A 1 117 ? 0.603 -7.437 8.018 1.00 93.12 117 ALA A C 1
ATOM 927 O O . ALA A 1 117 ? 0.238 -6.719 8.948 1.00 93.12 117 ALA A O 1
ATOM 928 N N . ALA A 1 118 ? -0.265 -8.045 7.208 1.00 94.62 118 ALA A N 1
ATOM 929 C CA . ALA A 1 118 ? -1.707 -7.847 7.298 1.00 94.62 118 ALA A CA 1
ATOM 930 C C . ALA A 1 118 ? -2.358 -8.574 8.482 1.00 94.62 118 ALA A C 1
ATOM 932 O O . ALA A 1 118 ? -3.417 -8.152 8.927 1.00 94.62 118 ALA A O 1
ATOM 933 N N . ASN A 1 119 ? -1.707 -9.590 9.060 1.00 94.06 119 ASN A N 1
ATOM 934 C CA . ASN A 1 119 ? -2.123 -10.160 10.349 1.00 94.06 119 ASN A CA 1
ATOM 935 C C . ASN A 1 119 ? -1.484 -9.432 11.537 1.00 94.06 119 ASN A C 1
ATOM 937 O O . ASN A 1 119 ? -2.043 -9.428 12.632 1.00 94.06 119 ASN A O 1
ATOM 941 N N . PHE A 1 120 ? -0.329 -8.797 11.327 1.00 93.88 120 PHE A N 1
ATOM 942 C CA . PHE A 1 120 ? 0.372 -8.073 12.381 1.00 93.88 120 PHE A CA 1
ATOM 943 C C . PHE A 1 120 ? -0.405 -6.832 12.849 1.00 93.88 120 PHE A C 1
ATOM 945 O O . PHE A 1 120 ? -0.621 -6.664 14.047 1.00 93.88 120 PHE A O 1
ATOM 952 N N . ILE A 1 121 ? -0.872 -5.984 11.922 1.00 92.38 121 ILE A N 1
ATOM 953 C CA . ILE A 1 121 ? -1.595 -4.748 12.279 1.00 92.38 121 ILE A CA 1
ATOM 954 C C . ILE A 1 121 ? -2.876 -5.040 13.087 1.00 92.38 121 ILE A C 1
ATOM 956 O O . ILE A 1 121 ? -3.025 -4.456 14.163 1.00 92.38 121 ILE A O 1
ATOM 960 N N . PRO A 1 122 ? -3.783 -5.944 12.656 1.00 91.44 122 PRO A N 1
ATOM 961 C CA . PRO A 1 122 ? -4.993 -6.261 13.412 1.00 91.44 122 PRO A CA 1
ATOM 962 C C . PRO A 1 122 ? -4.695 -6.875 14.779 1.00 91.44 122 PRO A C 1
ATOM 964 O O . PRO A 1 122 ? -5.382 -6.551 15.744 1.00 91.44 122 PRO A O 1
ATOM 967 N N . GLN A 1 123 ? -3.656 -7.710 14.895 1.00 91.38 123 GLN A N 1
ATOM 968 C CA . GLN A 1 123 ? -3.249 -8.288 16.177 1.00 91.38 123 GLN A CA 1
ATOM 969 C C . GLN A 1 123 ? -2.860 -7.200 17.186 1.00 91.38 123 GLN A C 1
ATOM 971 O O . GLN A 1 123 ? -3.346 -7.211 18.318 1.00 91.38 123 GLN A O 1
ATOM 976 N N . VAL A 1 124 ? -2.024 -6.239 16.777 1.00 92.19 124 VAL A N 1
ATOM 977 C CA . VAL A 1 124 ? -1.636 -5.109 17.636 1.00 92.19 124 VAL A CA 1
ATOM 978 C C . VAL A 1 124 ? -2.842 -4.220 17.937 1.00 92.19 124 VAL A C 1
ATOM 980 O O . VAL A 1 124 ? -3.050 -3.843 19.088 1.00 92.19 124 VAL A O 1
ATOM 983 N N . TYR A 1 125 ? -3.677 -3.931 16.937 1.00 90.38 125 TYR A N 1
ATOM 984 C CA . TYR A 1 125 ? -4.888 -3.133 17.121 1.00 90.38 125 TYR A CA 1
ATOM 985 C C . TYR A 1 125 ? -5.830 -3.758 18.161 1.00 90.38 125 TYR A C 1
ATOM 987 O O . TYR A 1 125 ? -6.246 -3.080 19.095 1.00 90.38 125 TYR A O 1
ATOM 995 N N . LYS A 1 126 ? -6.110 -5.063 18.072 1.00 90.06 126 LYS A N 1
ATOM 996 C CA . LYS A 1 126 ? -6.939 -5.788 19.049 1.00 90.06 126 LYS A CA 1
ATOM 997 C C . LYS A 1 126 ? -6.302 -5.821 20.439 1.00 90.06 126 LYS A C 1
ATOM 999 O O . LYS A 1 126 ? -7.012 -5.680 21.427 1.00 90.06 126 LYS A O 1
ATOM 1004 N N . ALA A 1 127 ? -4.981 -5.961 20.537 1.00 90.00 127 ALA A N 1
ATOM 1005 C CA . ALA A 1 127 ? -4.292 -5.930 21.828 1.00 90.00 127 ALA A CA 1
ATOM 1006 C C . ALA A 1 127 ? -4.391 -4.557 22.520 1.00 90.00 127 ALA A C 1
ATOM 1008 O O . ALA A 1 127 ? -4.497 -4.493 23.742 1.00 90.00 127 ALA A O 1
ATOM 1009 N N . LEU A 1 128 ? -4.376 -3.465 21.749 1.00 91.19 128 LEU A N 1
ATOM 1010 C CA . LEU A 1 128 ? -4.453 -2.096 22.271 1.00 91.19 128 LEU A CA 1
ATOM 1011 C C . LEU A 1 128 ? -5.893 -1.608 22.488 1.00 91.19 128 LEU A C 1
ATOM 1013 O O . LEU A 1 128 ? -6.147 -0.836 23.411 1.00 91.19 128 LEU A O 1
ATOM 1017 N N . TYR A 1 129 ? -6.832 -2.048 21.648 1.00 86.50 129 TYR A N 1
ATOM 1018 C CA . TYR A 1 129 ? -8.182 -1.485 21.549 1.00 86.50 129 TYR A CA 1
ATOM 1019 C C . TYR A 1 129 ? -9.301 -2.530 21.635 1.00 86.50 129 TYR A C 1
ATOM 1021 O O . TYR A 1 129 ? -10.450 -2.195 21.371 1.00 86.50 129 TYR A O 1
ATOM 1029 N N . GLY A 1 130 ? -9.013 -3.776 22.024 1.00 68.75 130 GLY A N 1
ATOM 1030 C CA . GLY A 1 130 ? -9.929 -4.930 21.963 1.00 68.75 130 GLY A CA 1
ATOM 1031 C C . GLY A 1 130 ? -11.254 -4.828 22.730 1.00 68.75 130 GLY A C 1
ATOM 1032 O O . GLY A 1 130 ? -12.085 -5.717 22.608 1.00 68.75 130 GLY A O 1
ATOM 1033 N N . ASN A 1 131 ? -11.483 -3.740 23.469 1.00 63.12 131 ASN A N 1
ATOM 1034 C CA . ASN A 1 131 ? -12.769 -3.418 24.095 1.00 63.12 131 ASN A CA 1
ATOM 1035 C C . ASN A 1 131 ? -13.630 -2.446 23.255 1.00 63.12 131 ASN A C 1
ATOM 1037 O O . ASN A 1 131 ? -14.710 -2.049 23.694 1.00 63.12 131 ASN A O 1
ATOM 1041 N N . GLN A 1 132 ? -13.162 -1.995 22.084 1.00 62.50 132 GLN A N 1
ATOM 1042 C CA . GLN A 1 132 ? -13.922 -1.120 21.188 1.00 62.50 132 GLN A CA 1
ATOM 1043 C C . GLN A 1 132 ? 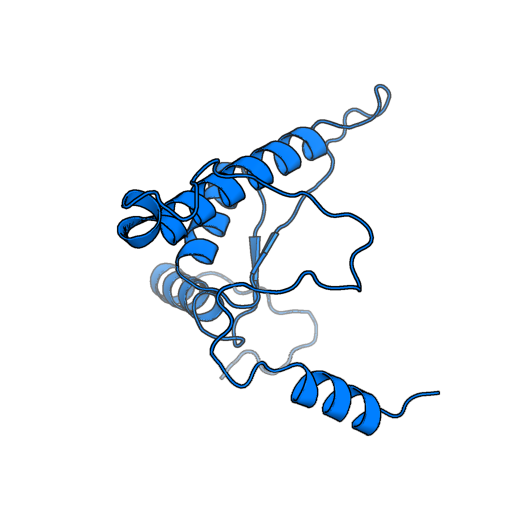-14.832 -1.925 20.254 1.00 62.50 132 GLN A C 1
ATOM 1045 O O . GLN A 1 132 ? -14.509 -3.038 19.845 1.00 62.50 132 GLN A O 1
ATOM 1050 N N . LYS A 1 133 ? -15.987 -1.336 19.914 1.00 57.19 133 LYS A N 1
ATOM 1051 C CA . LYS A 1 133 ? -17.010 -1.958 19.065 1.00 57.19 133 LYS A CA 1
ATOM 1052 C C . LYS A 1 133 ? -16.421 -2.355 17.711 1.00 57.19 133 LYS A C 1
ATOM 1054 O O . LYS A 1 133 ? -16.041 -1.492 16.922 1.00 57.19 133 LYS A O 1
ATOM 1059 N N . THR A 1 134 ? -16.413 -3.650 17.430 1.00 65.62 134 THR A N 1
ATOM 1060 C CA . THR A 1 134 ? -16.241 -4.184 16.083 1.00 65.62 134 THR A CA 1
ATOM 1061 C C . THR A 1 134 ? -17.487 -3.867 15.258 1.00 65.62 134 THR A C 1
ATOM 1063 O O . THR A 1 134 ? -18.616 -3.907 15.755 1.00 65.62 134 THR A O 1
ATOM 1066 N N . TYR A 1 135 ? -17.298 -3.505 13.988 1.00 65.00 135 TYR A N 1
ATOM 1067 C CA . TYR A 1 135 ? -18.418 -3.453 13.056 1.00 65.00 135 TYR A CA 1
ATOM 1068 C C . TYR A 1 135 ? -18.873 -4.889 12.789 1.00 65.00 135 TYR A C 1
ATOM 1070 O O . TYR A 1 135 ? -18.131 -5.671 12.199 1.00 65.00 135 TYR A O 1
ATOM 1078 N N . VAL A 1 136 ? -20.081 -5.222 13.237 1.00 64.38 136 VAL A N 1
ATOM 1079 C CA . VAL A 1 136 ? -20.747 -6.481 12.899 1.00 64.38 136 VAL A CA 1
ATOM 1080 C C . VAL A 1 136 ? -21.655 -6.195 11.702 1.00 64.38 136 VAL A C 1
ATOM 1082 O O . VAL A 1 136 ? -22.568 -5.369 11.830 1.00 64.38 136 VAL A O 1
ATOM 1085 N N . PRO A 1 137 ? -21.403 -6.796 10.524 1.00 65.69 137 PRO A N 1
ATOM 1086 C CA . PRO A 1 137 ? -22.273 -6.603 9.377 1.00 65.69 137 PRO A CA 1
ATOM 1087 C C . PRO A 1 137 ? -23.692 -7.105 9.698 1.00 65.69 137 PRO A C 1
ATOM 1089 O O . PRO A 1 137 ? -23.851 -8.119 10.383 1.00 65.69 137 PRO A O 1
ATOM 1092 N N . PRO A 1 138 ? -24.748 -6.423 9.218 1.00 69.44 138 PRO A N 1
ATOM 1093 C CA . PRO A 1 138 ? -26.119 -6.867 9.444 1.00 69.44 138 PRO A CA 1
ATOM 1094 C C . PRO A 1 138 ? -26.336 -8.280 8.878 1.00 69.44 138 PRO A C 1
ATOM 1096 O O . PRO A 1 138 ? -26.213 -8.481 7.671 1.00 69.44 138 PRO A O 1
ATOM 1099 N N . GLY A 1 139 ? -26.681 -9.243 9.740 1.00 70.00 139 GLY A N 1
ATOM 1100 C CA . GLY A 1 139 ? -27.011 -10.622 9.352 1.00 70.00 139 GLY A CA 1
ATOM 1101 C C . GLY A 1 139 ? -25.961 -11.690 9.676 1.00 70.00 139 GLY A C 1
ATOM 1102 O O . GLY A 1 139 ? -26.185 -12.850 9.333 1.00 70.00 139 GLY A O 1
ATOM 1103 N N . ASP A 1 140 ? -24.850 -11.342 10.333 1.00 63.34 140 ASP A N 1
ATOM 1104 C CA . ASP A 1 140 ? -23.907 -12.341 10.847 1.00 63.34 140 ASP A CA 1
ATOM 1105 C C . ASP A 1 140 ? -24.289 -12.771 12.276 1.00 63.34 140 ASP A C 1
ATOM 1107 O O . ASP A 1 140 ? -24.139 -12.016 13.237 1.00 63.34 140 ASP A O 1
ATOM 1111 N N . ASN A 1 141 ? -24.829 -13.985 12.408 1.00 60.75 141 ASN A N 1
ATOM 1112 C CA . ASN A 1 141 ? -25.336 -14.534 13.672 1.00 60.75 141 ASN A CA 1
ATOM 1113 C C . ASN A 1 141 ? -24.243 -15.216 14.520 1.00 60.75 141 ASN A C 1
ATOM 1115 O O . ASN A 1 141 ? -24.569 -15.820 15.539 1.00 60.75 141 ASN A O 1
ATOM 1119 N N . ASN A 1 142 ? -22.975 -15.181 14.095 1.00 57.84 142 ASN A N 1
ATOM 1120 C CA . ASN A 1 142 ? -21.884 -15.949 14.712 1.00 57.84 142 ASN A CA 1
ATOM 1121 C C . ASN A 1 142 ? -20.838 -15.092 15.451 1.00 57.84 142 ASN A C 1
ATOM 1123 O O . ASN A 1 142 ? -19.736 -15.567 15.704 1.00 57.84 142 ASN A O 1
ATOM 1127 N N . ALA A 1 143 ? -21.149 -13.843 15.808 1.00 53.00 143 ALA A N 1
ATOM 1128 C CA . ALA A 1 143 ? -20.165 -12.939 16.416 1.00 53.00 143 ALA A CA 1
ATOM 1129 C C . ALA A 1 143 ? -19.925 -13.135 17.933 1.00 53.00 143 ALA A C 1
ATOM 1131 O O . ALA A 1 143 ? -19.031 -12.487 18.471 1.00 53.00 143 ALA A O 1
ATOM 1132 N N . ASP A 1 144 ? -20.661 -14.030 18.603 1.00 51.12 144 ASP A N 1
ATOM 1133 C CA . ASP A 1 144 ? -20.516 -14.319 20.039 1.00 51.12 144 ASP A CA 1
ATOM 1134 C C . ASP A 1 144 ? -20.051 -15.772 20.284 1.00 51.12 144 ASP A C 1
ATOM 1136 O O . ASP A 1 144 ? -20.850 -16.606 20.713 1.00 51.12 144 ASP A O 1
ATOM 1140 N N . LEU A 1 145 ? -18.774 -16.086 20.023 1.00 39.53 145 LEU A N 1
ATOM 1141 C CA . LEU A 1 145 ? -18.044 -17.220 20.627 1.00 39.53 145 LEU A CA 1
ATOM 1142 C C . LEU A 1 145 ? -16.558 -16.889 20.813 1.00 39.53 145 LEU A C 1
ATOM 1144 O O . LEU A 1 145 ? -15.908 -16.496 19.818 1.00 39.53 145 LEU A O 1
#

Organism: NCBI:txid392033

Secondary structure (DSSP, 8-state):
---HHHHHHHHHHTS-SS--SSPPPPTT-S---PPP----TT-HHHHHHHHHHHHHHHHHHHHHHHHHHHH---TT---PPP--EEESS--HHHHHHHHHHHHTT--EEE-TTS-THHHHHHHHHHHHHTTSPP---TT-TT---